Protein AF-A0A0D2ZVF8-F1 (afdb_monomer_lite)

Secondary structure (DSSP, 8-state):
-EETTTEE-EEEEEGGGTEEEEE-S-GGG---TTBPSS-----STT-HHHHHHHHHHHHHTT-GGGGGG--HHHHHHHHHHHHHHHHHHHTTT--

Foldseek 3Di:
DDDPNFAAWAWDQDPVVRAIAIDFQDPPPDPDPRYDPLAHHDPDGPLRVLLNVVCVVCVVVVNSNCRNVDDPVNSVVSVVVVVVVCCCVPPVPPD

InterPro domains:
  IPR003653 Ulp1 protease family, C-terminal catalytic domain [PF02902] (1-31)
  IPR003653 Ulp1 protease family, C-terminal catalytic domain [PF02902] (34-92)
  IPR003653 Ulp1 protease family, C-terminal catalytic domain [PS50600] (1-59)
  IPR038765 Papain-like cysteine peptidase superfamily [SSF54001] (1-85)

Sequence (95 aa):
MNWGGDHWVGLCIKLTEGHVTVFDSYVPHTEIESRAEGIYHNKRGGDCGPCAAKFIEMHAAGLTEEMSRITDKDVDRFREQYAMDCYEEFVGDAK

pLDDT: mean 87.9, std 11.21, range [52.19, 97.56]

Structure (mmCIF, N/CA/C/O backbone):
data_AF-A0A0D2ZVF8-F1
#
_entry.id   AF-A0A0D2ZVF8-F1
#
loop_
_atom_site.group_PDB
_atom_site.id
_atom_site.type_symbol
_atom_site.label_atom_id
_atom_site.label_alt_id
_atom_site.label_comp_id
_atom_site.label_asym_id
_atom_site.label_entity_id
_atom_site.label_seq_id
_atom_site.pdbx_PDB_ins_code
_atom_site.Cartn_x
_atom_site.Cartn_y
_atom_site.Cartn_z
_atom_site.occupancy
_atom_site.B_iso_or_equiv
_atom_site.auth_seq_id
_atom_site.auth_comp_id
_atom_site.auth_asym_id
_atom_site.auth_atom_id
_atom_site.pdbx_PDB_model_num
ATOM 1 N N . MET A 1 1 ? -8.897 -1.810 -5.211 1.00 84.06 1 MET A N 1
ATOM 2 C CA . MET A 1 1 ? -9.617 -2.019 -6.487 1.00 84.06 1 MET A CA 1
ATOM 3 C C . MET A 1 1 ? -8.713 -2.827 -7.402 1.00 84.06 1 MET A C 1
ATOM 5 O O . MET A 1 1 ? -7.535 -2.501 -7.464 1.00 84.06 1 MET A O 1
ATOM 9 N N . ASN A 1 2 ? -9.226 -3.877 -8.049 1.00 85.69 2 ASN A N 1
ATOM 10 C CA . ASN A 1 2 ? -8.476 -4.613 -9.069 1.00 85.69 2 ASN A CA 1
ATOM 11 C C . ASN A 1 2 ? -8.786 -3.995 -10.443 1.00 85.69 2 ASN A C 1
ATOM 13 O O . ASN A 1 2 ? -9.950 -3.911 -10.835 1.00 85.69 2 ASN A O 1
ATOM 17 N N . TRP A 1 3 ? -7.752 -3.519 -11.121 1.00 82.94 3 TRP A N 1
ATOM 18 C CA . TRP A 1 3 ? -7.783 -2.969 -12.463 1.00 82.94 3 TRP A CA 1
ATOM 19 C C . TRP A 1 3 ? -7.332 -4.046 -13.448 1.00 82.94 3 TRP A C 1
ATOM 21 O O . TRP A 1 3 ? -6.236 -4.580 -13.325 1.00 82.94 3 TRP A O 1
ATOM 31 N N . GLY A 1 4 ? -8.165 -4.367 -14.440 1.00 80.19 4 GLY A N 1
ATOM 32 C CA . GLY A 1 4 ? -7.780 -5.273 -15.533 1.00 80.19 4 GLY A CA 1
ATOM 33 C C . GLY A 1 4 ? -7.639 -6.755 -15.160 1.00 80.19 4 GLY A C 1
ATOM 34 O O . GLY A 1 4 ? -7.456 -7.576 -16.052 1.00 80.19 4 GLY A O 1
ATOM 35 N N . GLY A 1 5 ? -7.799 -7.120 -13.884 1.00 83.88 5 GLY A N 1
ATOM 36 C CA . GLY A 1 5 ? -7.704 -8.494 -13.384 1.00 83.88 5 GLY A CA 1
ATOM 37 C C . GLY A 1 5 ? -6.358 -8.824 -12.735 1.00 83.88 5 GLY A C 1
ATOM 38 O O . GLY A 1 5 ? -6.285 -9.775 -11.958 1.00 83.88 5 GLY A O 1
ATOM 39 N N . ASP A 1 6 ? -5.321 -8.028 -12.982 1.00 86.25 6 ASP A N 1
ATOM 40 C CA . ASP A 1 6 ? -3.932 -8.307 -12.607 1.00 86.25 6 ASP A CA 1
ATOM 41 C C . ASP A 1 6 ? -3.241 -7.170 -11.834 1.00 86.25 6 ASP A C 1
ATOM 43 O O . ASP A 1 6 ? -2.182 -7.389 -11.240 1.00 86.25 6 ASP A O 1
ATOM 47 N N . HIS A 1 7 ? -3.844 -5.982 -11.775 1.00 89.56 7 HIS A N 1
ATOM 48 C CA . HIS A 1 7 ? -3.267 -4.814 -11.118 1.00 89.56 7 HIS A CA 1
ATOM 49 C C . HIS A 1 7 ? -4.130 -4.335 -9.951 1.00 89.56 7 HIS A C 1
ATOM 51 O O . HIS A 1 7 ? -5.346 -4.240 -10.059 1.00 89.56 7 HIS A O 1
ATOM 57 N N . TRP A 1 8 ? -3.521 -4.010 -8.813 1.00 92.19 8 TRP A N 1
ATOM 58 C CA . TRP A 1 8 ? -4.241 -3.534 -7.630 1.00 92.19 8 TRP A CA 1
ATOM 59 C C . TRP A 1 8 ? -3.895 -2.078 -7.331 1.00 92.19 8 TRP A C 1
ATOM 61 O O . TRP A 1 8 ? -2.726 -1.720 -7.224 1.00 92.19 8 TRP A O 1
ATOM 71 N N . VAL A 1 9 ? -4.930 -1.260 -7.128 1.00 92.25 9 VAL A N 1
ATOM 72 C CA . VAL A 1 9 ? -4.817 0.154 -6.743 1.00 92.25 9 VAL A CA 1
ATOM 73 C C . VAL A 1 9 ? -5.618 0.450 -5.478 1.00 92.25 9 VAL A C 1
ATOM 75 O O . VAL A 1 9 ? -6.677 -0.147 -5.230 1.00 92.25 9 VAL A O 1
ATOM 78 N N . GLY A 1 10 ? -5.123 1.386 -4.670 1.00 92.88 10 GLY A N 1
ATOM 79 C CA . GLY A 1 10 ? -5.847 1.933 -3.529 1.00 92.88 10 GLY A CA 1
ATOM 80 C C . GLY A 1 10 ? -6.797 3.037 -3.988 1.00 92.88 10 GLY A C 1
ATOM 81 O O . GLY A 1 10 ? -6.393 3.925 -4.731 1.00 92.88 10 GLY A O 1
ATOM 82 N N . LEU A 1 11 ? -8.058 2.998 -3.557 1.00 93.06 11 LEU A N 1
ATOM 83 C CA . LEU A 1 11 ? -9.033 4.052 -3.842 1.00 93.06 11 LEU A CA 1
ATOM 84 C C . LEU A 1 11 ? -9.485 4.670 -2.524 1.00 93.06 11 LEU A C 1
ATOM 86 O O . LEU A 1 11 ? -10.050 3.970 -1.685 1.00 93.06 11 LEU A O 1
ATOM 90 N N . CYS A 1 12 ? -9.267 5.971 -2.362 1.00 91.81 12 CYS A N 1
ATOM 91 C CA . CYS A 1 12 ? -9.787 6.729 -1.233 1.00 91.81 12 CYS A CA 1
ATOM 92 C C . CYS A 1 12 ? -10.809 7.759 -1.717 1.00 91.81 12 CYS A C 1
ATOM 94 O O . CYS A 1 12 ? -10.542 8.511 -2.654 1.00 91.81 12 CYS A O 1
ATOM 96 N N . ILE A 1 13 ? -11.978 7.790 -1.074 1.00 92.25 13 ILE A N 1
ATOM 97 C CA . ILE A 1 13 ? -13.059 8.730 -1.379 1.00 92.25 13 ILE A CA 1
ATOM 98 C C . ILE A 1 13 ? -13.360 9.529 -0.117 1.00 92.25 13 ILE A C 1
ATOM 100 O O . ILE A 1 13 ? -13.889 8.998 0.861 1.00 92.25 13 ILE A O 1
ATOM 104 N N . LYS A 1 14 ? -13.064 10.825 -0.152 1.00 89.88 14 LYS A N 1
ATOM 105 C CA . LYS A 1 14 ? -13.368 11.754 0.931 1.00 89.88 14 LYS A CA 1
ATOM 106 C C . LYS A 1 14 ? -14.661 12.492 0.616 1.00 89.88 14 LYS A C 1
ATOM 108 O O . LYS A 1 14 ? -14.669 13.537 -0.030 1.00 89.88 14 LYS A O 1
ATOM 113 N N . LEU A 1 15 ? -15.771 11.921 1.084 1.00 92.50 15 LEU A N 1
ATOM 114 C CA . LEU A 1 15 ? -17.129 12.383 0.766 1.00 92.50 15 LEU A CA 1
ATOM 115 C C . LEU A 1 15 ? -17.383 13.841 1.160 1.00 92.50 15 LEU A C 1
ATOM 117 O O . LEU A 1 15 ? -18.065 14.556 0.435 1.00 92.50 15 LEU A O 1
ATOM 121 N N . THR A 1 16 ? -16.812 14.293 2.277 1.00 94.06 16 THR A N 1
ATOM 122 C CA . THR A 1 16 ? -16.981 15.669 2.769 1.00 94.06 16 THR A CA 1
ATOM 123 C C . THR A 1 16 ? -16.380 16.715 1.836 1.00 94.06 16 THR A C 1
ATOM 125 O O . THR A 1 16 ? -16.809 17.862 1.856 1.00 94.06 16 THR A O 1
ATOM 128 N N . GLU A 1 17 ? -15.387 16.328 1.037 1.00 90.81 17 GLU A N 1
ATOM 129 C CA . GLU A 1 17 ? -14.686 17.207 0.096 1.00 90.81 17 GLU A CA 1
ATOM 130 C C . GLU A 1 17 ? -15.044 16.884 -1.359 1.00 90.81 17 GLU A C 1
ATOM 132 O O . GLU A 1 17 ? -14.581 17.564 -2.267 1.00 90.81 17 GLU A O 1
ATOM 137 N N . GLY A 1 18 ? -15.853 15.841 -1.594 1.00 90.31 18 GLY A N 1
ATOM 138 C CA . GLY A 1 18 ? -16.106 15.323 -2.938 1.00 90.31 18 GLY A CA 1
ATOM 139 C C . GLY A 1 18 ? -14.823 14.895 -3.658 1.00 90.31 18 GLY A C 1
ATOM 140 O O . GLY A 1 18 ? -14.772 14.937 -4.883 1.00 90.31 18 GLY A O 1
ATOM 141 N N . HIS A 1 19 ? -13.782 14.522 -2.907 1.00 89.06 19 HIS A N 1
ATOM 142 C CA . HIS A 1 19 ? -12.445 14.279 -3.438 1.00 89.06 19 HIS A CA 1
ATOM 143 C C . HIS A 1 19 ? -12.159 12.785 -3.559 1.00 89.06 19 HIS A C 1
ATOM 145 O O . HIS A 1 19 ? -12.455 12.005 -2.648 1.00 89.06 19 HIS A O 1
ATOM 151 N N . VAL A 1 20 ? -11.545 12.394 -4.673 1.00 90.38 20 VAL A N 1
ATOM 152 C CA . VAL A 1 20 ? -11.146 11.014 -4.947 1.00 90.38 20 VAL A CA 1
ATOM 153 C C . VAL A 1 20 ? -9.646 10.972 -5.192 1.00 90.38 20 VAL A C 1
ATOM 155 O O . VAL A 1 20 ? -9.137 11.674 -6.059 1.00 90.38 20 VAL A O 1
ATOM 158 N N . THR A 1 21 ? -8.957 10.110 -4.450 1.00 90.75 21 THR A N 1
ATOM 159 C CA . THR A 1 21 ? -7.518 9.877 -4.586 1.00 90.75 21 THR A CA 1
ATOM 160 C C . THR A 1 21 ? -7.277 8.438 -5.021 1.00 90.75 21 THR A C 1
ATOM 162 O O . THR A 1 21 ? -7.766 7.501 -4.381 1.00 90.75 21 THR A O 1
ATOM 165 N N . VAL A 1 22 ? -6.497 8.259 -6.089 1.00 91.62 22 VAL A N 1
ATOM 166 C CA . VAL A 1 22 ? -6.061 6.943 -6.570 1.00 91.62 22 VAL A CA 1
ATOM 167 C C . VAL A 1 22 ? -4.596 6.729 -6.199 1.00 91.62 22 VAL A C 1
ATOM 169 O O . VAL A 1 22 ? -3.712 7.457 -6.647 1.00 91.62 22 VAL A O 1
ATOM 172 N N . PHE A 1 23 ? -4.333 5.707 -5.390 1.00 92.19 23 PHE A N 1
ATOM 173 C CA . PHE A 1 23 ? -2.991 5.277 -5.020 1.00 92.19 23 PHE A CA 1
ATOM 174 C C . PHE A 1 23 ? -2.550 4.122 -5.916 1.00 92.19 23 PHE A C 1
ATOM 176 O O . PHE A 1 23 ? -2.976 2.980 -5.730 1.00 92.19 23 PHE A O 1
ATOM 183 N N . ASP A 1 24 ? -1.688 4.430 -6.882 1.00 90.94 24 ASP A N 1
ATOM 184 C CA . ASP A 1 24 ? -1.141 3.459 -7.826 1.00 90.94 24 ASP A CA 1
ATOM 185 C C . ASP A 1 24 ? 0.383 3.354 -7.677 1.00 90.94 24 ASP A C 1
ATOM 187 O O . ASP A 1 24 ? 1.117 4.286 -8.027 1.00 90.94 24 ASP A O 1
ATOM 191 N N . SER A 1 25 ? 0.852 2.215 -7.150 1.00 89.50 25 SER A N 1
ATOM 192 C CA . SER A 1 25 ? 2.283 1.936 -7.003 1.00 89.50 25 SER A CA 1
ATOM 193 C C . SER A 1 25 ? 2.960 1.567 -8.323 1.00 89.50 25 SER A C 1
ATOM 195 O O . SER A 1 25 ? 4.188 1.596 -8.381 1.00 89.50 25 SER A O 1
ATOM 197 N N . TYR A 1 26 ? 2.213 1.230 -9.379 1.00 84.38 26 TYR A N 1
ATOM 198 C CA . TYR A 1 26 ? 2.757 0.763 -10.651 1.00 84.38 26 TYR A CA 1
ATOM 199 C C . TYR A 1 26 ? 2.376 1.717 -11.790 1.00 84.38 26 TYR A C 1
ATOM 201 O O . TYR A 1 26 ? 1.259 1.739 -12.289 1.00 84.38 26 TYR A O 1
ATOM 209 N N . VAL A 1 27 ? 3.354 2.509 -12.233 1.00 67.62 27 VAL A N 1
ATOM 210 C CA . VAL A 1 27 ? 3.126 3.698 -13.073 1.00 67.62 27 VAL A CA 1
ATOM 211 C C . VAL A 1 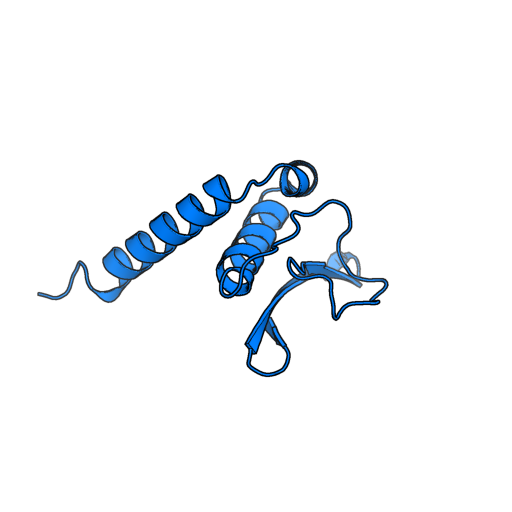27 ? 2.886 3.472 -14.583 1.00 67.62 27 VAL A C 1
ATOM 213 O O . VAL A 1 27 ? 2.450 4.427 -15.221 1.00 67.62 27 VAL A O 1
ATOM 216 N N . PRO A 1 28 ? 3.108 2.311 -15.240 1.00 60.47 28 PRO A N 1
ATOM 217 C CA . PRO A 1 28 ? 3.043 2.288 -16.705 1.00 60.47 28 PRO A CA 1
ATOM 218 C C . PRO A 1 28 ? 1.629 2.440 -17.302 1.00 60.47 28 PRO A C 1
ATOM 220 O O . PRO A 1 28 ? 1.518 2.483 -18.525 1.00 60.47 28 PRO A O 1
ATOM 223 N N . HIS A 1 29 ? 0.562 2.548 -16.494 1.00 52.19 29 HIS A N 1
ATOM 224 C CA . HIS A 1 29 ? -0.825 2.578 -16.987 1.00 52.19 29 HIS A CA 1
ATOM 225 C C . HIS A 1 29 ? -1.679 3.789 -16.583 1.00 52.19 29 HIS A C 1
ATOM 227 O O . HIS A 1 29 ? -2.832 3.868 -17.005 1.00 52.19 29 HIS A O 1
ATOM 233 N N . THR A 1 30 ? -1.159 4.746 -15.816 1.00 52.50 30 THR A N 1
ATOM 234 C CA . THR A 1 30 ? -1.996 5.775 -15.176 1.00 52.50 30 THR A CA 1
ATOM 235 C C . THR A 1 30 ? -1.564 7.199 -15.545 1.00 52.50 30 THR A C 1
ATOM 237 O O . THR A 1 30 ? -0.938 7.901 -14.755 1.00 52.50 30 THR A O 1
ATOM 240 N N . GLU A 1 31 ? -1.965 7.666 -16.735 1.00 53.66 31 GLU A N 1
ATOM 241 C CA . GLU A 1 31 ? -2.114 9.104 -17.039 1.00 53.66 31 GLU A CA 1
ATOM 242 C C . GLU A 1 31 ? -3.448 9.618 -16.461 1.00 53.66 31 GLU A C 1
ATOM 244 O O . GLU A 1 31 ? -4.363 9.985 -17.194 1.00 53.66 31 GLU A O 1
ATOM 249 N N . ILE A 1 32 ? -3.620 9.563 -15.136 1.00 58.47 32 ILE A N 1
ATOM 250 C CA . ILE A 1 32 ? -4.850 10.036 -14.482 1.00 58.47 32 ILE A CA 1
ATOM 251 C C . ILE A 1 32 ? -4.511 11.227 -13.587 1.00 58.47 32 ILE A C 1
ATOM 253 O O . ILE A 1 32 ? -3.685 11.095 -12.686 1.00 58.47 32 ILE A O 1
ATOM 2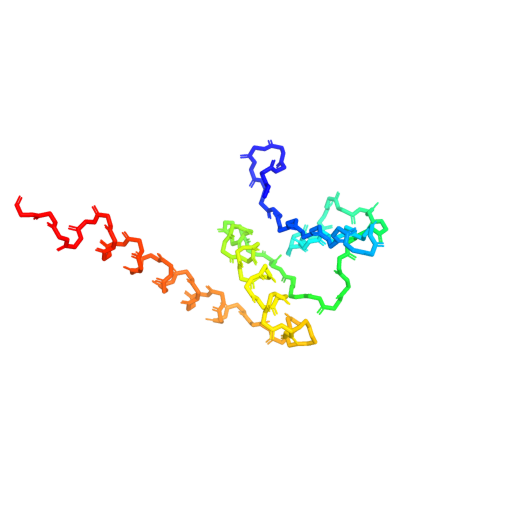57 N N . GLU A 1 33 ? -5.196 12.358 -13.790 1.00 57.31 33 GLU A N 1
ATOM 258 C CA . GLU A 1 33 ? -5.082 13.575 -12.958 1.00 57.31 33 GLU A CA 1
ATOM 259 C C . GLU A 1 33 ? -5.315 13.315 -11.456 1.00 57.31 33 GLU A C 1
ATOM 261 O O . GLU A 1 33 ? -4.835 14.065 -10.616 1.00 57.31 33 GLU A O 1
ATOM 266 N N . SER A 1 34 ? -6.034 12.245 -11.096 1.00 67.25 34 SER A N 1
ATOM 267 C CA . SER A 1 34 ? -6.364 11.874 -9.712 1.00 67.25 34 SER A CA 1
ATOM 268 C C . SER A 1 34 ? -5.367 10.911 -9.055 1.00 67.25 34 SER A C 1
ATOM 270 O O . SER A 1 34 ? -5.651 10.374 -7.976 1.00 67.25 34 SER A O 1
ATOM 272 N N . ARG A 1 35 ? -4.242 10.604 -9.712 1.00 79.44 35 ARG A N 1
ATOM 273 C CA . ARG A 1 35 ? -3.198 9.760 -9.126 1.00 79.44 35 ARG A CA 1
ATOM 274 C C . ARG A 1 35 ? -2.436 10.551 -8.065 1.00 79.44 35 ARG A C 1
ATOM 276 O O . ARG A 1 35 ? -1.991 11.664 -8.315 1.00 79.44 35 ARG A O 1
ATOM 283 N N . ALA A 1 36 ? -2.255 9.953 -6.890 1.00 80.75 36 ALA A N 1
ATOM 284 C CA . ALA A 1 36 ? -1.446 10.552 -5.838 1.00 80.75 36 ALA A CA 1
ATOM 285 C C . ALA A 1 36 ? 0.014 10.704 -6.296 1.00 80.75 36 ALA A C 1
ATOM 287 O O . ALA A 1 36 ? 0.661 9.730 -6.691 1.00 80.75 36 ALA A O 1
ATOM 288 N N . GLU A 1 37 ? 0.529 11.929 -6.228 1.00 82.50 37 GLU A N 1
ATOM 289 C CA . GLU A 1 37 ? 1.949 12.218 -6.412 1.00 82.50 37 GLU A CA 1
ATOM 290 C C . GLU A 1 37 ? 2.741 11.893 -5.138 1.00 82.50 37 GLU A C 1
ATOM 292 O O . GLU A 1 37 ? 2.180 11.770 -4.050 1.00 82.50 37 GLU A O 1
ATOM 297 N N . GLY A 1 38 ? 4.064 11.747 -5.263 1.00 84.44 38 GLY A N 1
ATOM 298 C CA . GLY A 1 38 ? 4.935 11.575 -4.096 1.00 84.44 38 GLY A CA 1
ATOM 299 C C . GLY A 1 38 ? 4.730 10.261 -3.335 1.00 84.44 38 GLY A C 1
ATOM 300 O O . GLY A 1 38 ? 4.983 10.201 -2.137 1.00 84.44 38 GLY A O 1
ATOM 301 N N . ILE A 1 39 ? 4.289 9.198 -4.007 1.00 89.19 39 ILE A N 1
ATOM 302 C CA . ILE A 1 39 ? 4.166 7.859 -3.416 1.00 89.19 39 ILE A CA 1
ATOM 303 C C . ILE A 1 39 ? 5.261 6.924 -3.928 1.00 89.19 39 ILE A C 1
ATOM 305 O O . ILE A 1 39 ? 5.854 7.147 -4.985 1.00 89.19 39 ILE A O 1
ATOM 309 N N . TYR A 1 40 ? 5.527 5.856 -3.179 1.00 91.69 40 TYR A N 1
ATOM 310 C CA . TYR A 1 40 ? 6.460 4.817 -3.598 1.00 91.69 40 TYR A CA 1
ATOM 311 C C . TYR A 1 40 ? 6.083 4.194 -4.948 1.00 91.69 40 TYR A C 1
ATOM 313 O O . TYR A 1 40 ? 4.923 3.872 -5.218 1.00 91.69 40 TYR A O 1
ATOM 321 N N . HIS A 1 41 ? 7.104 3.993 -5.782 1.00 89.56 41 HIS A N 1
ATOM 322 C CA . HIS A 1 41 ? 6.985 3.364 -7.089 1.00 89.56 41 HIS A CA 1
ATOM 323 C C . HIS A 1 41 ? 7.518 1.938 -7.039 1.00 89.56 41 HIS A C 1
ATOM 325 O O . HIS A 1 41 ? 8.728 1.703 -6.988 1.00 89.56 41 HIS A O 1
ATOM 331 N N . ASN A 1 42 ? 6.594 0.995 -7.123 1.00 86.50 42 ASN A N 1
ATOM 332 C CA . ASN A 1 42 ? 6.889 -0.413 -7.218 1.00 86.50 42 ASN A CA 1
ATOM 333 C C . ASN A 1 42 ? 7.457 -0.750 -8.607 1.00 86.50 42 ASN A C 1
ATOM 335 O O . ASN A 1 42 ? 6.851 -0.454 -9.638 1.00 86.50 42 ASN A O 1
ATOM 339 N N . LYS A 1 43 ? 8.613 -1.418 -8.632 1.00 85.31 43 LYS A N 1
ATOM 340 C CA . LYS A 1 43 ? 9.258 -1.919 -9.860 1.00 85.31 43 LYS A CA 1
ATOM 341 C C . LYS A 1 43 ? 9.180 -3.443 -9.998 1.00 85.31 43 LYS A C 1
ATOM 343 O O . LYS A 1 43 ? 9.676 -3.985 -10.984 1.00 85.31 43 LYS A O 1
ATOM 348 N N . ARG A 1 44 ? 8.591 -4.135 -9.017 1.00 87.44 44 ARG A N 1
ATOM 349 C CA . ARG A 1 44 ? 8.524 -5.597 -8.915 1.00 87.44 44 ARG A CA 1
ATOM 350 C C . ARG A 1 44 ? 7.105 -6.097 -9.198 1.00 87.44 44 ARG A C 1
ATOM 352 O O . ARG A 1 44 ? 6.110 -5.456 -8.862 1.00 87.44 44 ARG A O 1
ATOM 359 N N . GLY A 1 45 ? 6.995 -7.267 -9.821 1.00 86.06 45 GLY A N 1
ATOM 360 C CA . GLY A 1 45 ? 5.701 -7.919 -10.023 1.00 86.06 45 GLY A CA 1
ATOM 361 C C . GLY A 1 45 ? 5.131 -8.456 -8.707 1.00 86.06 45 GLY A C 1
ATOM 362 O O . GLY A 1 45 ? 5.872 -8.991 -7.889 1.00 86.06 45 GLY A O 1
ATOM 363 N N . GLY A 1 46 ? 3.813 -8.343 -8.514 1.00 88.44 46 GLY A N 1
ATOM 364 C CA . GLY A 1 46 ? 3.105 -8.957 -7.380 1.00 88.44 46 GLY A CA 1
ATOM 365 C C . GLY A 1 46 ? 3.067 -8.143 -6.079 1.00 88.44 46 GLY A C 1
ATOM 366 O O . GLY A 1 46 ? 2.523 -8.631 -5.090 1.00 88.44 46 GLY A O 1
ATOM 367 N N . ASP A 1 47 ? 3.600 -6.918 -6.073 1.00 93.75 47 ASP A N 1
ATOM 368 C CA . ASP A 1 47 ? 3.601 -6.020 -4.903 1.00 93.75 47 ASP A CA 1
ATOM 369 C C . ASP A 1 47 ? 2.466 -4.976 -4.927 1.00 93.75 47 ASP A C 1
ATOM 371 O O . ASP A 1 47 ? 2.215 -4.310 -3.923 1.00 93.75 47 ASP A O 1
ATOM 375 N N . CYS A 1 48 ? 1.720 -4.852 -6.033 1.00 92.81 48 CYS A N 1
ATOM 376 C CA . CYS A 1 48 ? 0.629 -3.877 -6.168 1.00 92.81 48 CYS A CA 1
ATOM 377 C C . CYS A 1 48 ? -0.464 -4.045 -5.096 1.00 92.81 48 CYS A C 1
ATOM 379 O O . CYS A 1 48 ? -0.932 -3.052 -4.545 1.00 92.81 48 CYS A O 1
ATOM 381 N N . GLY A 1 49 ? -0.815 -5.284 -4.732 1.00 93.81 49 GLY A N 1
ATOM 382 C CA . GLY A 1 49 ? -1.791 -5.574 -3.673 1.00 93.81 49 GLY A CA 1
ATOM 383 C C . GLY A 1 49 ? -1.351 -5.060 -2.293 1.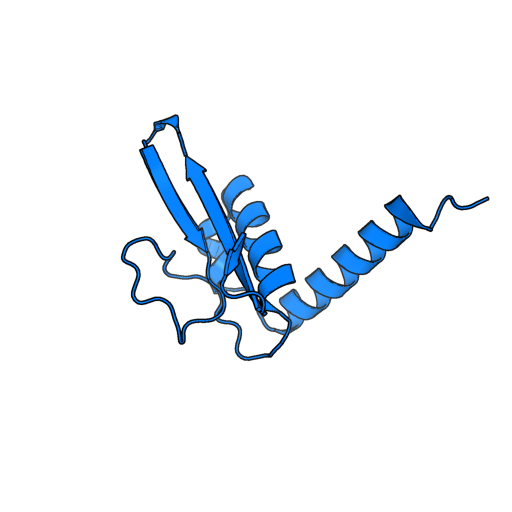00 93.81 49 GLY A C 1
ATOM 384 O O . GLY A 1 49 ? -2.028 -4.197 -1.731 1.00 93.81 49 GLY A O 1
ATOM 385 N N . PRO A 1 50 ? -0.206 -5.530 -1.758 1.00 95.38 50 PRO A N 1
ATOM 386 C CA . PRO A 1 50 ? 0.346 -5.040 -0.495 1.00 95.38 50 PRO A CA 1
ATOM 387 C C . PRO A 1 50 ? 0.554 -3.518 -0.458 1.00 95.38 50 PRO A C 1
ATOM 389 O O . PRO A 1 50 ? 0.215 -2.878 0.539 1.00 95.38 50 PRO A O 1
ATOM 392 N N . CYS A 1 51 ? 1.053 -2.916 -1.545 1.00 95.25 51 CYS A N 1
ATOM 393 C CA . CYS A 1 51 ? 1.206 -1.462 -1.634 1.00 95.25 51 CYS A CA 1
ATOM 394 C C . CYS A 1 51 ? -0.142 -0.732 -1.582 1.00 95.25 51 CYS A C 1
ATOM 396 O O . CYS A 1 51 ? -0.268 0.247 -0.850 1.00 95.25 51 CYS A O 1
ATOM 398 N N . ALA A 1 52 ? -1.157 -1.204 -2.316 1.00 94.81 52 ALA A N 1
ATOM 399 C CA . ALA A 1 52 ? -2.485 -0.596 -2.321 1.00 94.81 52 ALA 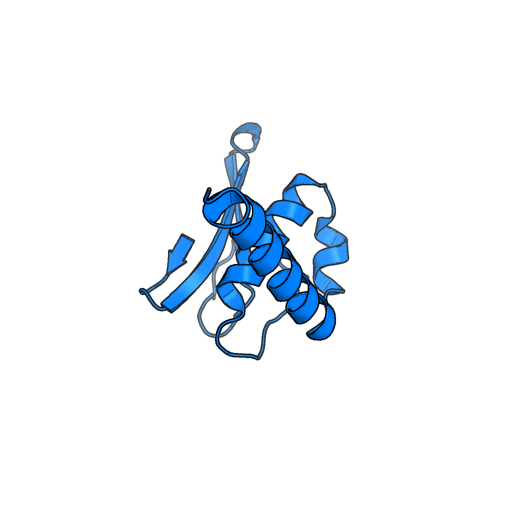A CA 1
ATOM 400 C C . ALA A 1 52 ? -3.110 -0.575 -0.918 1.00 94.81 52 ALA A C 1
ATOM 402 O O . ALA A 1 52 ? -3.635 0.458 -0.502 1.00 94.81 52 ALA A O 1
ATOM 403 N N . ALA A 1 53 ? -3.008 -1.684 -0.175 1.00 95.81 53 ALA A N 1
ATOM 404 C CA . ALA A 1 53 ? -3.446 -1.747 1.219 1.00 95.81 53 ALA A CA 1
ATOM 405 C C . ALA A 1 53 ? -2.667 -0.751 2.091 1.00 95.81 53 ALA A C 1
ATOM 407 O O . ALA A 1 53 ? -3.269 0.077 2.778 1.00 95.81 53 ALA A O 1
ATOM 408 N N . LYS A 1 54 ? -1.330 -0.744 1.983 1.00 96.62 54 LYS A N 1
ATOM 409 C CA . LYS A 1 54 ? -0.487 0.122 2.815 1.00 96.62 54 LYS A CA 1
ATOM 410 C C . LYS A 1 54 ? -0.728 1.608 2.574 1.00 96.62 54 LYS A C 1
ATOM 412 O O . LYS A 1 54 ? -0.742 2.391 3.521 1.00 96.62 54 LYS A O 1
ATOM 417 N N . PHE A 1 55 ? -0.943 2.015 1.328 1.00 95.75 55 PHE A N 1
ATOM 418 C CA . PHE A 1 55 ? -1.250 3.407 1.016 1.00 95.75 55 PHE A CA 1
ATOM 419 C C . PHE A 1 55 ? -2.591 3.847 1.607 1.00 95.75 55 PHE A C 1
ATOM 421 O O . PHE A 1 55 ? -2.686 4.953 2.131 1.00 95.75 55 PHE A O 1
ATOM 428 N N . ILE A 1 56 ? -3.610 2.983 1.605 1.00 95.31 56 ILE A N 1
ATOM 429 C CA . ILE A 1 56 ? -4.883 3.291 2.272 1.00 95.31 56 ILE A CA 1
ATOM 430 C C . ILE A 1 56 ? -4.668 3.454 3.784 1.00 95.31 56 ILE A C 1
ATOM 432 O O . ILE A 1 56 ? -5.147 4.432 4.358 1.00 95.31 56 ILE A O 1
ATOM 436 N N . GLU A 1 57 ? -3.909 2.556 4.418 1.00 95.94 57 GLU A N 1
ATOM 437 C CA . GLU A 1 57 ? -3.585 2.643 5.850 1.00 95.94 57 GLU A CA 1
ATOM 438 C C . GLU A 1 57 ? -2.846 3.939 6.200 1.00 95.94 57 GLU A C 1
ATOM 440 O O . GLU A 1 57 ? -3.240 4.663 7.113 1.00 95.94 57 GLU A O 1
ATOM 445 N N . MET A 1 58 ? -1.784 4.261 5.458 1.00 96.06 58 MET A N 1
ATOM 446 C CA . MET A 1 58 ? -0.992 5.468 5.688 1.00 96.06 58 MET A CA 1
ATOM 447 C C . MET A 1 58 ? -1.813 6.733 5.446 1.00 96.06 58 MET A C 1
ATOM 449 O O . MET A 1 58 ? -1.678 7.692 6.202 1.00 96.06 58 MET A O 1
ATOM 453 N N . HIS A 1 59 ? -2.692 6.739 4.441 1.00 93.44 59 HIS A N 1
ATOM 454 C CA . HIS A 1 59 ? -3.579 7.870 4.198 1.00 93.44 59 HIS A CA 1
ATOM 455 C C . HIS A 1 59 ? -4.554 8.073 5.361 1.00 93.44 59 HIS A C 1
ATOM 457 O O . HIS A 1 59 ? -4.694 9.188 5.859 1.00 93.44 59 HIS A O 1
ATOM 463 N N . ALA A 1 60 ? -5.179 6.992 5.837 1.00 92.81 60 ALA A N 1
ATOM 464 C CA . ALA A 1 60 ? -6.086 7.029 6.981 1.00 92.81 60 ALA A CA 1
ATOM 465 C C . ALA A 1 60 ? -5.383 7.488 8.272 1.00 92.81 60 ALA A C 1
ATOM 467 O O . ALA A 1 60 ? -5.994 8.159 9.101 1.00 92.81 60 ALA A O 1
ATOM 468 N N . ALA A 1 61 ? -4.090 7.181 8.414 1.00 95.06 61 ALA A N 1
ATOM 469 C CA . ALA A 1 61 ? -3.251 7.621 9.526 1.00 95.06 61 ALA A CA 1
ATOM 470 C C . ALA A 1 61 ? -2.672 9.045 9.364 1.00 95.06 61 ALA A C 1
ATOM 472 O O . ALA A 1 61 ? -1.964 9.514 10.253 1.00 95.06 61 ALA A O 1
ATOM 473 N N . GLY A 1 62 ? -2.938 9.741 8.251 1.00 93.88 62 GLY A N 1
ATOM 474 C CA . GLY A 1 62 ? -2.393 11.079 7.986 1.00 93.88 62 GLY A CA 1
ATOM 475 C C . GLY A 1 62 ? -0.899 11.100 7.631 1.00 93.88 62 GLY A C 1
ATOM 476 O O . GLY A 1 62 ? -0.249 12.130 7.777 1.00 93.88 62 GLY A O 1
ATOM 477 N N . LEU A 1 63 ? -0.347 9.980 7.159 1.00 94.75 63 LEU A N 1
ATOM 478 C CA . LEU A 1 63 ? 1.075 9.782 6.845 1.00 94.75 63 LEU A CA 1
ATOM 479 C C . LEU A 1 63 ? 1.384 9.890 5.341 1.00 94.75 63 LEU A C 1
ATOM 481 O O . LEU A 1 63 ? 2.307 9.246 4.848 1.00 94.75 63 LEU A O 1
ATOM 485 N N . THR A 1 64 ? 0.615 10.682 4.590 1.00 90.69 64 THR A N 1
ATOM 486 C CA . THR A 1 64 ? 0.751 10.793 3.125 1.00 90.69 64 THR A CA 1
ATOM 487 C C . THR A 1 64 ? 2.165 11.197 2.686 1.00 90.69 64 THR A C 1
ATOM 489 O O . THR A 1 64 ? 2.715 10.581 1.780 1.00 90.69 64 THR A O 1
ATOM 492 N N . GLU A 1 65 ? 2.805 12.140 3.382 1.00 90.69 65 GLU A N 1
ATOM 493 C CA . GLU A 1 65 ? 4.166 12.614 3.061 1.00 90.69 65 GLU A CA 1
ATOM 494 C C . GLU A 1 65 ? 5.245 11.520 3.194 1.00 90.69 65 GLU A C 1
ATOM 496 O O . GLU A 1 65 ? 6.262 11.526 2.495 1.00 90.69 65 GLU A O 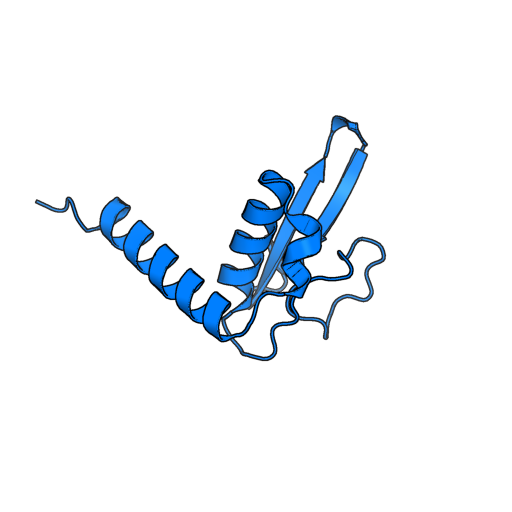1
ATOM 501 N N . GLU A 1 66 ? 5.022 10.548 4.082 1.00 93.56 66 GLU A N 1
ATOM 502 C CA . GLU A 1 66 ? 5.957 9.448 4.345 1.00 93.56 66 GLU A CA 1
ATOM 503 C C . GLU A 1 66 ? 5.856 8.336 3.287 1.00 93.56 66 GLU A C 1
ATOM 505 O O . GLU A 1 66 ? 6.762 7.510 3.176 1.00 93.56 66 GLU A O 1
ATOM 510 N N . MET A 1 67 ? 4.791 8.306 2.473 1.00 94.31 67 MET A N 1
ATOM 511 C CA . MET A 1 67 ? 4.586 7.263 1.456 1.00 94.31 67 MET A CA 1
ATOM 512 C C . MET A 1 67 ? 5.699 7.234 0.403 1.00 94.31 67 MET A C 1
ATOM 514 O O . MET A 1 67 ? 6.008 6.167 -0.128 1.00 94.31 67 MET A O 1
ATOM 518 N N . SER A 1 68 ? 6.321 8.383 0.119 1.00 92.62 68 SER A N 1
ATOM 519 C CA . SER A 1 68 ? 7.484 8.499 -0.775 1.00 92.62 68 SER A CA 1
ATOM 520 C C . SER A 1 68 ? 8.723 7.758 -0.264 1.00 92.62 68 SER A C 1
ATOM 522 O O . SER A 1 68 ? 9.594 7.401 -1.057 1.00 92.62 68 SER A O 1
ATOM 524 N N . ARG A 1 69 ? 8.824 7.552 1.056 1.00 94.81 69 ARG A N 1
ATOM 525 C CA . ARG A 1 69 ? 10.018 7.020 1.725 1.00 94.81 69 ARG A CA 1
ATOM 526 C C . ARG A 1 69 ? 10.004 5.506 1.883 1.00 94.81 69 ARG A C 1
ATOM 528 O O . ARG A 1 69 ? 11.011 4.950 2.314 1.00 94.81 69 ARG A O 1
ATOM 535 N N . ILE A 1 70 ? 8.892 4.852 1.546 1.00 95.62 70 ILE A N 1
ATOM 536 C CA . ILE A 1 70 ? 8.809 3.390 1.515 1.00 95.62 70 ILE A CA 1
ATOM 537 C C . ILE A 1 70 ? 9.910 2.847 0.601 1.00 95.62 70 ILE A C 1
ATOM 539 O O . ILE A 1 70 ? 10.162 3.368 -0.485 1.00 95.62 70 ILE A O 1
ATOM 543 N N . THR A 1 71 ? 10.555 1.775 1.046 1.00 95.56 71 THR A N 1
ATOM 544 C CA . THR A 1 71 ? 11.550 1.032 0.273 1.00 95.56 71 THR A CA 1
ATOM 545 C C . THR A 1 71 ? 11.044 -0.367 -0.072 1.00 95.56 71 THR A C 1
ATOM 547 O O . THR A 1 71 ? 10.119 -0.875 0.559 1.00 95.56 71 THR A O 1
ATOM 550 N N . ASP A 1 72 ? 11.701 -1.045 -1.016 1.00 95.06 72 ASP A N 1
ATOM 551 C CA . ASP A 1 72 ? 11.406 -2.452 -1.341 1.00 95.06 72 ASP A CA 1
ATOM 552 C C . ASP A 1 72 ? 11.481 -3.359 -0.098 1.00 95.06 72 ASP A C 1
ATOM 554 O O . ASP A 1 72 ? 10.680 -4.276 0.062 1.00 95.06 72 ASP A O 1
ATOM 558 N N . LYS A 1 73 ? 12.401 -3.061 0.8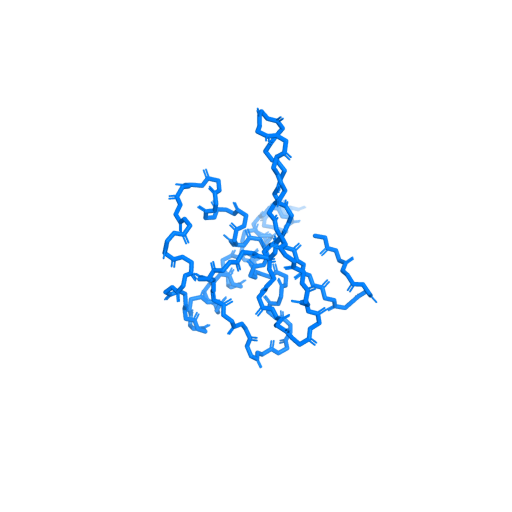29 1.00 96.50 73 LYS A N 1
ATOM 559 C CA . LYS A 1 73 ? 12.528 -3.789 2.097 1.00 96.50 73 LYS A CA 1
ATOM 560 C C . LYS A 1 73 ? 11.327 -3.559 3.014 1.00 96.50 73 LYS A C 1
ATOM 562 O O . LYS A 1 73 ? 10.935 -4.464 3.746 1.00 96.50 73 LYS A O 1
ATOM 567 N N . ASP A 1 74 ? 10.753 -2.361 3.006 1.00 97.06 74 ASP A N 1
ATOM 568 C CA . ASP A 1 74 ? 9.529 -2.095 3.761 1.00 97.06 74 ASP A CA 1
ATOM 569 C C . ASP A 1 74 ? 8.347 -2.840 3.140 1.00 97.06 74 ASP A C 1
ATOM 571 O O . ASP A 1 74 ? 7.561 -3.431 3.873 1.00 97.06 74 ASP A O 1
ATOM 575 N N . VAL A 1 75 ? 8.277 -2.917 1.805 1.00 96.50 75 VAL A N 1
ATOM 576 C CA . VAL A 1 75 ? 7.277 -3.735 1.099 1.00 96.50 75 VAL A CA 1
ATOM 577 C C . VAL A 1 75 ? 7.384 -5.207 1.491 1.00 96.50 75 VAL A C 1
ATOM 579 O O . VAL A 1 75 ? 6.363 -5.820 1.798 1.00 96.50 75 VAL A O 1
ATOM 582 N N . ASP A 1 76 ? 8.597 -5.762 1.556 1.00 97.12 76 ASP A N 1
ATOM 583 C CA . ASP A 1 76 ? 8.815 -7.140 2.015 1.00 97.12 76 ASP A CA 1
ATOM 584 C C . ASP A 1 76 ? 8.272 -7.344 3.441 1.00 97.12 76 ASP A C 1
ATOM 586 O O . ASP A 1 76 ? 7.537 -8.296 3.698 1.00 97.12 76 ASP A O 1
ATOM 590 N N . ARG A 1 77 ? 8.520 -6.388 4.345 1.00 97.56 77 ARG A N 1
ATOM 591 C CA . ARG A 1 77 ? 7.988 -6.425 5.718 1.00 97.56 77 ARG A CA 1
ATOM 592 C C . ARG A 1 77 ? 6.466 -6.317 5.772 1.00 97.56 77 ARG A C 1
ATOM 594 O O . ARG A 1 77 ? 5.848 -6.975 6.601 1.00 97.56 77 ARG A O 1
ATOM 601 N N . PHE A 1 78 ? 5.847 -5.504 4.914 1.00 95.50 78 PHE A N 1
ATOM 602 C CA . PHE A 1 78 ? 4.384 -5.420 4.842 1.00 95.50 78 PHE A CA 1
ATOM 603 C C . PHE A 1 78 ? 3.790 -6.756 4.397 1.00 95.50 78 PHE A C 1
ATOM 605 O O . PHE A 1 78 ? 2.807 -7.208 4.972 1.00 95.50 78 PHE A O 1
ATOM 612 N N . ARG A 1 79 ? 4.411 -7.420 3.413 1.00 96.31 79 ARG A N 1
ATOM 613 C CA . ARG A 1 79 ? 3.986 -8.747 2.944 1.00 96.31 79 ARG A CA 1
ATOM 614 C C . ARG A 1 79 ? 4.069 -9.791 4.051 1.00 96.31 79 ARG A C 1
ATOM 616 O O . ARG A 1 79 ? 3.127 -10.558 4.214 1.00 96.31 79 ARG A O 1
ATOM 623 N N . GLU A 1 80 ? 5.181 -9.815 4.784 1.00 97.00 80 GLU A N 1
ATOM 624 C CA . GLU A 1 80 ? 5.364 -10.704 5.935 1.00 97.00 80 GLU A CA 1
ATOM 625 C C . GLU A 1 80 ? 4.277 -10.467 6.986 1.00 97.00 80 GLU A C 1
ATOM 627 O O . GLU A 1 80 ? 3.614 -11.416 7.397 1.00 97.00 80 GLU A O 1
ATOM 632 N N . GLN A 1 81 ? 4.043 -9.206 7.361 1.00 97.00 81 GLN A N 1
ATOM 633 C CA . GLN A 1 81 ? 3.047 -8.862 8.372 1.00 97.00 81 GLN A CA 1
ATOM 634 C C . GLN A 1 81 ? 1.638 -9.265 7.935 1.00 97.00 81 GLN A C 1
ATOM 636 O O . GLN A 1 81 ? 0.970 -9.990 8.660 1.00 97.00 81 GLN A O 1
ATOM 641 N N . TYR A 1 82 ? 1.213 -8.892 6.724 1.00 95.81 82 TYR A N 1
ATOM 642 C CA . TYR A 1 82 ? -0.122 -9.240 6.235 1.00 95.81 82 TYR A CA 1
ATOM 643 C C . TYR A 1 82 ? -0.329 -10.753 6.129 1.00 95.81 82 TYR A C 1
ATOM 645 O O . TYR A 1 82 ? -1.428 -11.240 6.384 1.00 95.81 82 TYR A O 1
ATOM 653 N N . ALA A 1 83 ? 0.710 -11.512 5.762 1.00 95.38 83 ALA A N 1
ATOM 654 C CA . ALA A 1 83 ? 0.634 -12.968 5.724 1.00 95.38 83 ALA A CA 1
ATOM 655 C C . ALA A 1 83 ? 0.454 -13.568 7.126 1.00 95.38 83 ALA A C 1
ATOM 657 O O . ALA A 1 83 ? -0.351 -14.484 7.289 1.00 95.38 83 ALA A O 1
ATOM 658 N N . MET A 1 84 ? 1.175 -13.046 8.123 1.00 95.69 84 MET A N 1
ATOM 659 C CA . MET A 1 84 ? 1.041 -13.479 9.514 1.00 95.69 84 MET A CA 1
ATOM 660 C C . MET A 1 84 ? -0.320 -13.102 10.098 1.00 95.69 84 MET A C 1
ATOM 662 O O . MET A 1 84 ? -0.972 -13.970 10.667 1.00 95.69 84 MET A O 1
ATOM 666 N N . ASP A 1 85 ? -0.789 -11.873 9.872 1.00 94.81 85 ASP A N 1
ATOM 667 C CA . ASP A 1 85 ? -2.108 -11.412 10.320 1.00 94.81 85 ASP A CA 1
ATOM 668 C C . ASP A 1 85 ? -3.218 -12.306 9.739 1.00 94.81 85 ASP A C 1
ATOM 670 O O . ASP A 1 85 ? -4.079 -12.802 10.463 1.00 94.81 85 ASP A O 1
ATOM 674 N N . CYS A 1 86 ? -3.150 -12.603 8.433 1.00 93.12 86 CYS A N 1
ATOM 675 C CA . CYS A 1 86 ? -4.092 -13.514 7.777 1.00 93.12 86 CYS A CA 1
ATOM 676 C C . CYS A 1 86 ? -4.013 -14.937 8.348 1.00 93.12 86 CYS A C 1
ATOM 678 O O . CYS A 1 86 ? -5.035 -15.609 8.487 1.00 93.12 86 CYS A O 1
ATOM 680 N N . TYR A 1 87 ? -2.807 -15.433 8.637 1.00 93.94 87 TYR A N 1
ATOM 681 C CA . TYR A 1 87 ? -2.645 -16.754 9.235 1.00 93.94 87 TYR A CA 1
ATOM 682 C C . TYR A 1 87 ? -3.288 -16.805 10.621 1.00 93.94 87 TYR A C 1
ATOM 684 O O . TYR A 1 87 ? -4.063 -17.718 10.885 1.00 93.94 87 TYR A O 1
ATOM 692 N N . GLU A 1 88 ? -2.996 -15.837 11.487 1.00 93.50 88 GLU A N 1
ATOM 693 C CA . GLU A 1 88 ? -3.557 -15.767 12.837 1.00 93.50 88 GLU A CA 1
ATOM 694 C C . GLU A 1 88 ? -5.086 -15.685 12.805 1.00 93.50 88 GLU A C 1
ATOM 696 O O . GLU A 1 88 ? -5.744 -16.445 13.511 1.00 93.50 88 GLU A O 1
ATOM 701 N N . GLU A 1 89 ? -5.652 -14.850 11.929 1.00 92.19 89 GLU A N 1
ATOM 702 C CA . GLU A 1 89 ? -7.100 -14.649 11.834 1.00 92.19 89 GLU A CA 1
ATOM 703 C C . GLU A 1 89 ? -7.851 -15.865 11.271 1.00 92.19 89 GLU A C 1
ATOM 705 O O . GLU A 1 89 ? -8.917 -16.227 11.774 1.00 92.19 89 GLU A O 1
ATOM 710 N N . PHE A 1 90 ? -7.325 -16.507 10.223 1.00 90.75 90 PHE A N 1
ATOM 711 C CA . PHE A 1 90 ? -8.079 -17.525 9.478 1.00 90.75 90 PHE A CA 1
ATOM 712 C C . PHE A 1 90 ? -7.640 -18.967 9.742 1.00 90.75 90 PHE A C 1
ATOM 714 O O . PHE A 1 90 ? -8.394 -19.894 9.440 1.00 90.75 90 PHE A O 1
ATOM 721 N N . VAL A 1 91 ? -6.432 -19.184 10.265 1.00 89.94 91 VAL A N 1
ATOM 722 C CA . VAL A 1 91 ? -5.833 -20.522 10.423 1.00 89.94 91 VAL A CA 1
ATOM 723 C C . VAL A 1 91 ? -5.378 -20.787 11.858 1.00 89.94 91 VAL A C 1
ATOM 725 O O . VAL A 1 91 ? -5.503 -21.915 12.328 1.00 89.94 91 VAL A O 1
ATOM 728 N N . GLY A 1 92 ? -4.872 -19.774 12.564 1.00 76.81 92 GLY A N 1
ATOM 729 C CA . GLY A 1 92 ? -4.222 -19.908 13.871 1.00 76.81 92 GLY A CA 1
ATOM 730 C C . GLY A 1 92 ? -5.108 -20.509 14.964 1.00 76.81 92 GLY A C 1
ATOM 731 O O . GLY A 1 92 ? -4.603 -21.218 15.833 1.00 76.81 92 GLY A O 1
ATOM 732 N N . ASP A 1 93 ? -6.422 -20.301 14.870 1.00 71.06 93 ASP A N 1
ATOM 733 C CA . ASP A 1 93 ? -7.423 -20.823 15.806 1.00 71.06 93 ASP A CA 1
ATOM 734 C C . ASP A 1 93 ? -8.135 -22.103 15.323 1.00 71.06 93 ASP A C 1
ATOM 736 O O . ASP A 1 93 ? -9.099 -22.551 15.955 1.00 71.06 93 ASP A O 1
ATOM 740 N N . ALA A 1 94 ? -7.685 -22.721 14.223 1.00 61.97 94 ALA A N 1
ATOM 741 C CA . ALA A 1 94 ? -8.238 -23.985 13.739 1.00 61.97 94 ALA A CA 1
ATOM 742 C C . ALA A 1 94 ? -7.924 -25.128 14.727 1.00 61.97 94 ALA A C 1
ATOM 744 O O . ALA A 1 94 ? -6.866 -25.756 14.670 1.00 61.97 94 ALA A O 1
ATOM 745 N N . LYS A 1 95 ? -8.849 -25.367 15.662 1.00 56.94 95 LYS A N 1
ATOM 746 C CA . LYS A 1 95 ? -8.869 -26.525 16.567 1.00 56.94 95 LYS A CA 1
ATOM 747 C C . LYS A 1 95 ? -9.458 -27.761 15.904 1.00 56.94 95 LYS A C 1
ATOM 749 O O . LYS A 1 95 ? -10.468 -27.617 15.180 1.00 56.94 95 LYS A O 1
#

Radius of gyration: 14.43 Å; chains: 1; bounding box: 30×44×34 Å

Organism: NCBI:txid109376